Protein AF-A0A662CYX1-F1 (afdb_monomer_lite)

Sequence (133 aa):
MNDLIISPKTKVLQLIEAYPQLEDVLIEYAPAFKKLKNPVLRKTVARIATLQQAAAVGNVKVENLINHLRKEVGQDLYSGTSSTEYTTKKPDWFNEALMELKFNAKKMLATGEQPVHQVISDLDAMGKDKIYK

Secondary structure (DSSP, 8-state):
-------TT-BHHHHHHH-TTHHHHHHHH-GGGGGGGSHHHHHHTTTT-BHHHHHHHTT--HHHHHHHHHHHTTPPP-----S-----S--TT--GGGEEE---THHHHHTT--THHHHHHHHHHSPTT-EE-

Foldseek 3Di:
DDPDQADQQDFQLNLCVSPVVCQVVLCVQAVVSVVCVPVVCSVPVSRRDGLNNSCVNSVHDSQVSRQVSCVVVVHDRDPDDPDPPPPPDDDPLDDPVLADEEDDCPVCVVVVHDCVVVVVVVVVVDDPSGDYD

Radius of gyration: 24.72 Å; chains: 1; bounding box: 59×29×59 Å

pLDDT: mean 84.05, std 9.12, range [44.75, 92.38]

Structure (mmCIF, N/CA/C/O backbone):
data_AF-A0A662CYX1-F1
#
_entry.id   AF-A0A662CYX1-F1
#
loop_
_atom_site.group_PDB
_atom_site.id
_atom_site.type_symbol
_atom_site.label_atom_id
_atom_site.label_alt_id
_atom_site.label_comp_id
_atom_site.label_asym_id
_atom_site.label_entity_id
_atom_site.label_seq_id
_atom_site.pdbx_PDB_ins_code
_atom_site.Cartn_x
_atom_site.Cartn_y
_atom_site.Cartn_z
_atom_site.occupancy
_atom_site.B_iso_or_equiv
_atom_site.auth_seq_id
_atom_site.auth_comp_id
_atom_site.auth_asym_id
_atom_site.auth_atom_id
_atom_site.pdbx_PDB_model_num
ATOM 1 N N . MET A 1 1 ? -28.599 -3.167 4.126 1.00 44.75 1 MET A N 1
ATOM 2 C CA . MET A 1 1 ? -27.447 -4.052 4.388 1.00 44.75 1 MET A CA 1
ATOM 3 C C . MET A 1 1 ? -26.254 -3.362 3.763 1.00 44.75 1 MET A C 1
ATOM 5 O O . MET A 1 1 ? -26.387 -2.921 2.633 1.00 44.75 1 MET A O 1
ATOM 9 N N . ASN A 1 2 ? -25.187 -3.100 4.517 1.00 58.53 2 ASN A N 1
ATOM 10 C CA . ASN A 1 2 ? -24.047 -2.363 3.972 1.00 58.53 2 ASN A CA 1
ATOM 11 C C . ASN A 1 2 ? -23.165 -3.318 3.162 1.00 58.53 2 ASN A C 1
ATOM 13 O O . ASN A 1 2 ? -22.540 -4.204 3.730 1.00 58.53 2 ASN A O 1
ATOM 17 N N . ASP A 1 3 ? -23.082 -3.094 1.853 1.00 70.12 3 ASP A N 1
ATOM 18 C CA . ASP A 1 3 ? -22.332 -3.907 0.883 1.00 70.12 3 ASP A CA 1
ATOM 19 C C . ASP A 1 3 ? -20.826 -3.574 0.858 1.00 70.12 3 ASP A C 1
ATOM 21 O O . ASP A 1 3 ? -20.192 -3.507 -0.198 1.00 70.12 3 ASP A O 1
ATOM 25 N N . LEU A 1 4 ? -20.218 -3.282 2.015 1.00 86.00 4 LEU A N 1
ATOM 26 C CA . LEU A 1 4 ? -18.794 -2.945 2.044 1.00 86.00 4 LEU A CA 1
ATOM 27 C C . LEU A 1 4 ? -17.956 -4.224 1.962 1.00 86.00 4 LEU A C 1
ATOM 29 O O . LEU A 1 4 ? -17.820 -4.940 2.956 1.00 86.00 4 LEU A O 1
ATOM 33 N N . ILE A 1 5 ? -17.333 -4.460 0.806 1.00 88.88 5 ILE A N 1
ATOM 34 C CA . ILE A 1 5 ? -16.315 -5.504 0.629 1.00 88.88 5 ILE A CA 1
ATOM 35 C C . ILE A 1 5 ? -15.023 -5.072 1.337 1.00 88.88 5 ILE A C 1
AT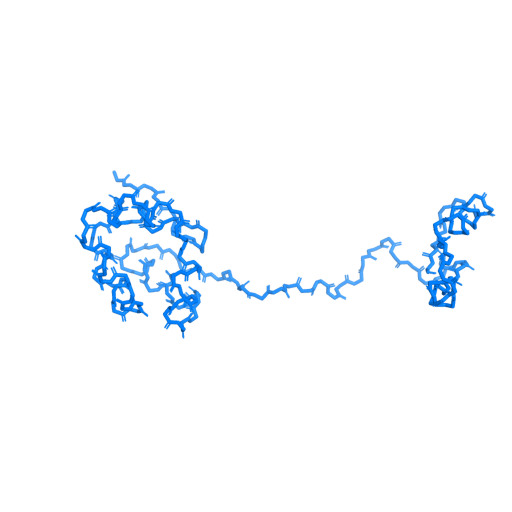OM 37 O O . ILE A 1 5 ? -14.425 -4.035 1.024 1.00 88.88 5 ILE A O 1
ATOM 41 N N . ILE A 1 6 ? -14.568 -5.876 2.297 1.00 90.50 6 ILE A N 1
ATOM 42 C CA . ILE A 1 6 ? -13.376 -5.576 3.098 1.00 90.50 6 ILE A CA 1
ATOM 43 C C . ILE A 1 6 ? -12.128 -5.910 2.275 1.00 90.50 6 ILE A C 1
ATOM 45 O O . ILE A 1 6 ? -11.938 -7.048 1.867 1.00 90.50 6 ILE A O 1
ATOM 49 N N . SER A 1 7 ? -11.249 -4.947 2.023 1.00 90.00 7 SER A N 1
ATOM 50 C CA . SER A 1 7 ? -10.010 -5.125 1.251 1.00 90.00 7 SER A CA 1
ATOM 51 C C . SER A 1 7 ? -8.836 -4.428 1.952 1.00 90.00 7 SER A C 1
ATOM 53 O O . SER A 1 7 ? -9.072 -3.574 2.809 1.00 90.00 7 SER A O 1
ATOM 55 N N . PRO A 1 8 ? -7.566 -4.686 1.578 1.00 88.44 8 PRO A N 1
ATOM 56 C CA . PRO A 1 8 ? -6.425 -3.994 2.192 1.00 88.44 8 PRO A CA 1
ATOM 57 C C . PRO A 1 8 ? -6.491 -2.469 2.068 1.00 88.44 8 PRO A C 1
ATOM 59 O O . PRO A 1 8 ? -5.979 -1.741 2.918 1.00 88.44 8 PRO A O 1
ATOM 62 N N . LYS A 1 9 ? -7.133 -1.984 1.000 1.00 88.69 9 LYS A N 1
ATOM 63 C CA . LYS A 1 9 ? -7.290 -0.560 0.692 1.00 88.69 9 LYS A CA 1
ATOM 64 C C . LYS A 1 9 ? -8.501 0.068 1.383 1.00 88.69 9 LYS A C 1
ATOM 66 O O . LYS A 1 9 ? -8.635 1.290 1.354 1.00 88.69 9 LYS A O 1
ATOM 71 N N . THR A 1 10 ? -9.371 -0.734 2.000 1.00 90.56 10 THR A N 1
ATOM 72 C CA . THR A 1 10 ? -10.539 -0.235 2.732 1.00 90.56 10 THR A CA 1
ATOM 73 C C . THR A 1 10 ? -10.075 0.651 3.884 1.00 90.56 10 THR A C 1
ATOM 75 O O . THR A 1 10 ? -9.124 0.326 4.600 1.00 90.56 10 THR A O 1
ATOM 78 N N . LYS A 1 11 ? -10.725 1.807 4.035 1.00 91.12 11 LYS A N 1
ATOM 79 C CA . LYS A 1 11 ? -10.401 2.774 5.086 1.00 91.12 11 LYS A CA 1
ATOM 80 C C . LYS A 1 11 ? -10.960 2.316 6.424 1.00 91.12 11 LYS A C 1
ATOM 82 O O . LYS A 1 11 ? -12.081 1.813 6.486 1.00 91.12 11 LYS A O 1
ATOM 87 N N . VAL A 1 12 ? -10.216 2.567 7.498 1.00 88.62 12 VAL A N 1
ATOM 88 C CA . VAL A 1 12 ? -10.612 2.182 8.861 1.00 88.62 12 VAL A CA 1
ATOM 89 C C . VAL A 1 12 ? -11.932 2.847 9.262 1.00 88.62 12 VAL A C 1
ATOM 91 O O . VAL A 1 12 ? -12.812 2.179 9.795 1.00 88.62 12 VAL A O 1
ATOM 94 N N . LEU A 1 13 ? -12.120 4.134 8.942 1.00 87.69 13 LEU A N 1
ATOM 95 C CA . LEU A 1 13 ? -13.378 4.834 9.223 1.00 87.69 13 LEU A CA 1
ATOM 96 C C . LEU A 1 13 ? -14.573 4.190 8.506 1.00 87.69 13 LEU A C 1
ATOM 98 O O . LEU A 1 13 ? -15.583 3.927 9.145 1.00 87.69 13 LEU A O 1
ATOM 102 N N . GLN A 1 14 ? -14.427 3.884 7.212 1.00 89.56 14 GLN A N 1
ATOM 103 C CA . GLN A 1 14 ? -15.485 3.246 6.419 1.00 89.56 14 GLN A CA 1
ATOM 104 C C . GLN A 1 14 ? -15.847 1.866 6.971 1.00 89.56 14 GLN A C 1
ATOM 106 O O . GLN A 1 14 ? -17.022 1.511 6.997 1.00 89.56 14 GLN A O 1
ATOM 111 N N . LEU A 1 15 ? -14.853 1.104 7.440 1.00 89.88 15 LEU A N 1
ATOM 112 C CA . LEU A 1 15 ? -15.094 -0.194 8.057 1.00 89.88 15 LEU A CA 1
ATOM 113 C C . LEU A 1 15 ? -15.919 -0.060 9.341 1.00 89.88 15 LEU A C 1
ATOM 115 O O . LEU A 1 15 ? -16.919 -0.750 9.473 1.00 89.88 15 LEU A O 1
ATOM 119 N N . ILE A 1 16 ? -15.527 0.827 10.261 1.00 87.50 16 ILE A N 1
ATOM 120 C CA . ILE A 1 16 ? -16.204 0.990 11.561 1.00 87.50 16 ILE A CA 1
ATOM 121 C C . ILE A 1 16 ? -17.597 1.620 11.390 1.00 87.50 16 ILE A C 1
ATOM 123 O O . ILE A 1 16 ? -18.498 1.364 12.181 1.00 87.50 16 ILE A O 1
ATOM 127 N N . GLU A 1 17 ? -17.804 2.453 10.368 1.00 87.81 17 GLU A N 1
ATOM 128 C CA . GLU A 1 17 ? -19.133 2.982 10.031 1.00 87.81 17 GLU A CA 1
ATOM 129 C C . GLU A 1 17 ? -20.056 1.910 9.441 1.00 87.81 17 GLU A C 1
ATOM 131 O O . GLU A 1 17 ? -21.239 1.881 9.773 1.00 87.81 17 GLU A O 1
ATOM 136 N N . ALA A 1 18 ? -19.531 1.023 8.590 1.00 89.50 18 ALA A N 1
ATOM 137 C CA . ALA A 1 18 ? -20.310 -0.066 8.004 1.00 89.50 18 ALA A CA 1
ATOM 138 C C . ALA A 1 18 ? -20.538 -1.233 8.977 1.00 89.50 18 ALA A C 1
ATOM 140 O O . ALA A 1 18 ? -21.600 -1.851 8.951 1.00 89.50 18 ALA A O 1
ATOM 141 N N . TYR A 1 19 ? -19.553 -1.515 9.828 1.00 89.25 19 TYR A N 1
ATOM 142 C CA . TYR A 1 19 ? -19.533 -2.632 10.766 1.00 89.25 19 TYR A CA 1
ATOM 143 C C . TYR A 1 19 ? -18.950 -2.183 12.120 1.00 89.25 19 TYR A C 1
ATOM 145 O O . TYR A 1 19 ? -17.779 -2.450 12.414 1.00 89.25 19 TYR A O 1
ATOM 153 N N . PRO A 1 20 ? -19.744 -1.506 12.971 1.00 87.19 20 PRO A N 1
ATOM 154 C CA . PRO A 1 20 ? -19.287 -1.030 14.279 1.00 87.19 20 PRO A CA 1
ATOM 155 C C . PRO A 1 20 ? -18.723 -2.137 15.180 1.00 87.19 20 PRO A C 1
ATOM 157 O O . PRO A 1 20 ? -17.805 -1.891 15.957 1.00 87.19 20 PRO A O 1
ATOM 160 N N . GLN A 1 21 ? -19.213 -3.372 15.038 1.00 88.06 21 GLN A N 1
ATOM 161 C CA . GLN A 1 21 ? -18.743 -4.537 15.792 1.00 88.06 21 GLN A CA 1
ATOM 162 C C . GLN A 1 21 ? -17.277 -4.914 15.512 1.00 88.06 21 GLN A C 1
ATOM 164 O O . GLN A 1 21 ? -16.640 -5.556 16.341 1.00 88.06 21 GLN A O 1
ATOM 169 N N . LEU A 1 22 ? -16.720 -4.506 14.367 1.00 88.50 22 LEU A N 1
ATOM 170 C CA . LEU A 1 22 ? -15.331 -4.803 14.004 1.00 88.50 22 LEU A CA 1
ATOM 171 C C . LEU A 1 22 ? -14.319 -3.867 14.678 1.00 88.50 22 LEU A C 1
ATOM 173 O O . LEU A 1 22 ? -13.112 -4.076 14.546 1.00 88.50 22 LEU A O 1
ATOM 177 N N . GLU A 1 23 ? -14.779 -2.830 15.383 1.00 86.44 23 GLU A N 1
ATOM 178 C CA . GLU A 1 23 ? -13.897 -1.887 16.072 1.00 86.44 23 GLU A CA 1
ATOM 179 C C . GLU A 1 23 ? -13.069 -2.575 17.163 1.00 86.44 23 GLU A C 1
ATOM 181 O O . GLU A 1 23 ? -11.854 -2.382 17.222 1.00 86.44 23 GLU A O 1
ATOM 186 N N . A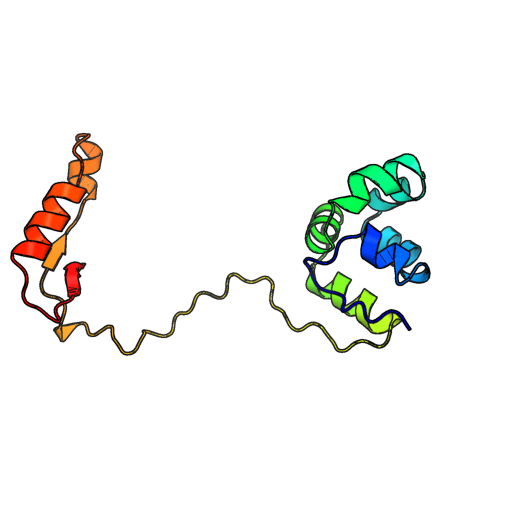SP A 1 24 ? -13.694 -3.412 17.994 1.00 86.06 24 ASP A N 1
ATOM 187 C CA . ASP A 1 24 ? -12.978 -4.101 19.069 1.00 86.06 24 ASP A CA 1
ATOM 188 C C . ASP A 1 24 ? -12.008 -5.161 18.511 1.00 86.06 24 ASP A C 1
ATOM 190 O O . ASP A 1 24 ? -10.875 -5.258 18.986 1.00 86.06 24 ASP A O 1
ATOM 194 N N . VAL A 1 25 ? -12.385 -5.844 17.422 1.00 87.19 25 VAL A N 1
ATOM 195 C CA . VAL A 1 25 ? -11.510 -6.779 16.690 1.00 87.19 25 VAL A CA 1
ATOM 196 C C . VAL A 1 25 ? -10.273 -6.059 16.137 1.00 87.19 25 VAL A C 1
ATOM 198 O O . VAL A 1 25 ? -9.148 -6.533 16.270 1.00 87.19 25 VAL A O 1
ATOM 201 N N . LEU A 1 26 ? -10.436 -4.866 15.556 1.00 85.00 26 LEU A N 1
ATOM 202 C CA . LEU A 1 26 ? -9.305 -4.062 15.079 1.00 85.00 26 LEU A CA 1
ATOM 203 C C . LEU A 1 26 ? -8.348 -3.654 16.207 1.00 85.00 26 LEU A C 1
ATOM 205 O O . LEU A 1 26 ? -7.133 -3.607 15.998 1.00 85.00 26 LEU A O 1
ATOM 209 N N . ILE A 1 27 ? -8.885 -3.338 17.385 1.00 85.62 27 ILE A N 1
ATOM 210 C CA . ILE A 1 27 ? -8.094 -2.922 18.549 1.00 85.62 27 ILE A CA 1
ATOM 211 C C . ILE A 1 27 ? -7.281 -4.089 19.113 1.00 85.62 27 ILE A C 1
ATOM 213 O O . ILE A 1 27 ? -6.158 -3.863 19.567 1.00 85.62 27 ILE A O 1
ATOM 217 N N . GLU A 1 28 ? -7.810 -5.311 19.055 1.00 85.00 28 GLU A N 1
ATOM 218 C CA . GLU A 1 28 ? -7.091 -6.522 19.459 1.00 85.00 28 GLU A CA 1
ATOM 219 C C . GLU A 1 28 ? -5.834 -6.746 18.603 1.00 85.00 28 GLU A C 1
ATOM 221 O O . GLU A 1 28 ? -4.746 -6.958 19.138 1.00 85.00 28 GLU A O 1
ATOM 226 N N . TYR A 1 29 ? -5.953 -6.612 17.278 1.00 80.06 29 TYR A N 1
ATOM 227 C CA . TYR A 1 29 ? -4.831 -6.822 16.353 1.00 80.06 29 TYR A CA 1
ATOM 228 C C . TYR A 1 29 ? -3.856 -5.646 16.292 1.00 80.06 29 TYR A C 1
ATOM 230 O O . TYR A 1 29 ? -2.668 -5.828 16.028 1.00 80.06 29 TYR A O 1
ATOM 238 N N . ALA A 1 30 ? -4.345 -4.426 16.491 1.00 78.75 30 ALA A N 1
ATOM 239 C CA . ALA A 1 30 ? -3.526 -3.228 16.426 1.00 78.75 30 ALA A CA 1
ATOM 240 C C . ALA A 1 30 ? -3.918 -2.263 17.563 1.00 78.75 30 ALA A C 1
ATOM 242 O O . ALA A 1 30 ? -4.697 -1.326 17.362 1.00 78.75 30 ALA A O 1
ATOM 243 N N . PRO A 1 31 ? -3.313 -2.424 18.760 1.00 79.50 31 PRO A N 1
ATOM 244 C CA . PRO A 1 31 ? -3.631 -1.637 19.958 1.00 79.50 31 PRO A CA 1
ATOM 245 C C . PRO A 1 31 ? -3.523 -0.118 19.770 1.00 79.50 31 PRO A C 1
ATOM 247 O O . PRO A 1 31 ? -4.174 0.655 20.478 1.00 79.50 31 PRO A O 1
ATOM 250 N N . ALA A 1 32 ? -2.735 0.330 18.786 1.00 75.56 32 ALA A N 1
ATOM 251 C CA . ALA A 1 32 ? -2.647 1.729 18.377 1.00 75.56 32 ALA A CA 1
ATOM 252 C C . ALA A 1 32 ? -4.019 2.335 18.015 1.00 75.56 32 ALA A C 1
ATOM 254 O O . ALA A 1 32 ? -4.250 3.522 18.265 1.00 75.56 32 ALA A O 1
ATOM 255 N N . PHE A 1 33 ? -4.954 1.524 17.508 1.00 77.38 33 PHE A N 1
ATOM 256 C CA . PHE A 1 33 ? -6.307 1.956 17.162 1.00 77.38 33 PHE A CA 1
ATOM 257 C C . PHE A 1 33 ? -7.234 2.135 18.362 1.00 77.38 33 PHE A C 1
ATOM 259 O O . PHE A 1 33 ? -8.274 2.764 18.203 1.00 77.38 33 PHE A O 1
ATOM 266 N N . LYS A 1 34 ? -6.845 1.742 19.585 1.00 81.50 34 LYS A N 1
ATOM 267 C CA . LYS A 1 34 ? -7.614 2.070 20.805 1.00 81.50 34 LYS A CA 1
ATOM 268 C C . LYS A 1 34 ? -7.850 3.577 20.941 1.00 81.50 34 LYS A C 1
ATOM 270 O O . LYS A 1 34 ? -8.884 4.014 21.440 1.00 81.50 34 LYS A O 1
ATOM 275 N N . LYS A 1 35 ? -6.900 4.384 20.453 1.00 78.00 35 LYS A N 1
ATOM 276 C CA . LYS A 1 35 ? -6.998 5.849 20.431 1.00 78.00 35 LYS A CA 1
ATOM 277 C C . LYS A 1 35 ? -8.099 6.359 19.488 1.00 78.00 35 LYS A C 1
ATOM 279 O O . LYS A 1 35 ? -8.578 7.471 19.693 1.00 78.00 35 LYS A O 1
ATOM 284 N N . LEU A 1 36 ? -8.549 5.566 18.510 1.00 75.19 36 LEU A N 1
ATOM 285 C CA . LEU A 1 36 ? -9.665 5.931 17.630 1.00 75.19 36 LEU A CA 1
ATOM 286 C C . LEU A 1 36 ? -11.026 5.960 18.330 1.00 75.19 36 LEU A C 1
ATOM 288 O O . LEU A 1 36 ? -11.931 6.592 17.792 1.00 75.19 36 LEU A O 1
ATOM 292 N N . LYS A 1 37 ? -11.162 5.401 19.545 1.00 76.75 37 LYS A N 1
ATOM 293 C CA . LYS A 1 37 ? -12.369 5.607 20.367 1.00 76.75 37 LYS A CA 1
ATOM 294 C C . LYS A 1 37 ? -12.604 7.092 20.678 1.00 76.75 37 LYS A C 1
ATOM 296 O O . LYS A 1 37 ? -13.730 7.499 20.945 1.00 76.75 37 LYS A O 1
ATOM 301 N N . ASN A 1 38 ? -11.562 7.931 20.610 1.00 84.50 38 ASN A N 1
ATOM 302 C CA . ASN A 1 38 ? -11.717 9.378 20.708 1.00 84.50 38 ASN A CA 1
ATOM 303 C C . ASN A 1 38 ? -12.363 9.940 19.417 1.00 84.50 38 ASN A C 1
ATOM 305 O O . ASN A 1 38 ? -11.757 9.824 18.345 1.00 84.50 38 ASN A O 1
ATOM 309 N N . PRO A 1 39 ? -13.522 10.631 19.497 1.00 81.50 39 PRO A N 1
ATOM 310 C CA . PRO A 1 39 ? -14.238 11.163 18.332 1.00 81.50 39 PRO A CA 1
ATOM 311 C C . PRO A 1 39 ? -13.391 12.057 17.415 1.00 81.50 39 PRO A C 1
ATOM 313 O O . PRO A 1 39 ? -13.609 12.088 16.203 1.00 81.50 39 PRO A O 1
ATOM 316 N N . VAL A 1 40 ? -12.412 12.773 17.973 1.00 84.81 40 VAL A N 1
ATOM 317 C CA . VAL A 1 40 ? -11.512 13.652 17.212 1.00 84.81 40 VAL A CA 1
ATOM 318 C C . VAL A 1 40 ? -10.523 12.832 16.376 1.00 84.81 40 VAL A C 1
ATOM 320 O O . VAL A 1 40 ? -10.308 13.121 15.197 1.00 84.81 40 VAL A O 1
ATOM 323 N N . LEU A 1 41 ? -9.956 11.766 16.948 1.00 80.31 41 LEU A N 1
ATOM 324 C CA . LEU A 1 41 ? -9.033 10.871 16.238 1.00 80.31 41 LEU A CA 1
ATOM 325 C C . LEU A 1 41 ? -9.762 10.000 15.214 1.00 80.31 41 LEU A C 1
ATOM 327 O O . LEU A 1 41 ? -9.243 9.770 14.117 1.00 80.31 41 LEU A O 1
ATOM 331 N N . ARG A 1 42 ? -11.005 9.615 15.522 1.00 82.31 42 ARG A N 1
ATOM 332 C CA . ARG A 1 42 ? -11.909 8.938 14.588 1.00 82.31 42 ARG A CA 1
ATOM 333 C C . ARG A 1 42 ? -12.134 9.759 13.316 1.00 82.31 42 ARG A C 1
ATOM 335 O O . ARG A 1 42 ? -12.052 9.227 12.216 1.00 82.31 42 ARG A O 1
ATOM 342 N N . LYS A 1 43 ? -12.355 11.071 13.443 1.00 82.31 43 LYS A N 1
ATOM 343 C CA . LYS A 1 43 ? -12.613 11.956 12.290 1.00 82.31 43 LYS A CA 1
ATOM 344 C C . LYS A 1 43 ? -11.355 12.367 11.515 1.00 82.31 43 LYS A C 1
ATOM 346 O O . LYS A 1 43 ? -11.465 12.794 10.366 1.00 82.31 43 LYS A O 1
ATOM 351 N N . THR A 1 44 ? -10.169 12.243 12.108 1.00 81.06 44 THR A N 1
ATOM 352 C CA . THR A 1 44 ? -8.905 12.684 11.495 1.00 81.06 44 THR A CA 1
ATOM 353 C C . THR A 1 44 ? -8.124 11.518 10.889 1.00 81.06 44 THR A C 1
ATOM 355 O O . THR A 1 44 ? -8.071 11.392 9.664 1.00 81.06 44 THR A O 1
ATOM 358 N N . VAL A 1 45 ? -7.556 10.647 11.726 1.00 74.00 45 VAL A N 1
ATOM 359 C CA . VAL A 1 45 ? -6.615 9.590 11.316 1.00 74.00 45 VAL A CA 1
ATOM 360 C C . VAL A 1 45 ? -7.339 8.411 10.663 1.00 74.00 45 VAL A C 1
ATOM 362 O O . VAL A 1 45 ? -6.908 7.933 9.613 1.00 74.00 45 VAL A O 1
ATOM 365 N N . ALA A 1 46 ? -8.483 7.980 11.208 1.00 76.31 46 ALA A N 1
ATOM 366 C CA . ALA A 1 46 ? -9.214 6.823 10.674 1.00 76.31 46 ALA A CA 1
ATOM 367 C C . ALA A 1 46 ? -9.757 7.049 9.250 1.00 76.31 46 ALA A C 1
ATOM 369 O O . ALA A 1 46 ? -9.975 6.097 8.501 1.00 76.31 46 ALA A O 1
ATOM 370 N N . ARG A 1 47 ? -9.959 8.313 8.855 1.00 79.44 47 ARG A N 1
ATOM 371 C CA . ARG A 1 47 ? -10.443 8.707 7.522 1.00 79.44 47 ARG A CA 1
ATOM 372 C C . ARG A 1 47 ? -9.423 8.447 6.406 1.00 79.44 47 ARG A C 1
ATOM 374 O O . ARG A 1 47 ? -9.801 8.351 5.236 1.00 79.44 47 ARG A O 1
ATOM 381 N N . ILE A 1 48 ? -8.139 8.390 6.753 1.00 80.31 48 ILE A N 1
ATOM 382 C CA . ILE A 1 48 ? -7.029 8.248 5.801 1.00 80.31 48 ILE A CA 1
ATOM 383 C C . ILE A 1 48 ? -6.366 6.875 5.954 1.00 80.31 48 ILE A C 1
ATOM 385 O O . ILE A 1 48 ? -5.958 6.295 4.952 1.00 80.31 48 ILE A O 1
ATOM 389 N N . ALA A 1 49 ? -6.317 6.341 7.178 1.00 85.81 49 ALA A N 1
ATOM 390 C CA . ALA A 1 49 ? -5.721 5.044 7.464 1.00 85.81 49 ALA A CA 1
ATOM 391 C C . ALA A 1 49 ? -6.443 3.901 6.732 1.00 85.81 49 ALA A C 1
ATOM 393 O O . ALA A 1 49 ? -7.667 3.763 6.826 1.00 85.81 49 ALA A O 1
ATOM 394 N N . THR A 1 50 ? -5.678 3.062 6.035 1.00 90.69 50 THR A N 1
ATOM 395 C CA . THR A 1 50 ? -6.173 1.827 5.405 1.00 90.69 50 THR A CA 1
ATOM 396 C C . THR A 1 50 ? -5.960 0.613 6.306 1.00 90.69 50 THR A C 1
ATOM 398 O O . THR A 1 50 ? -5.113 0.638 7.200 1.00 90.69 50 THR A O 1
ATOM 401 N N . LEU A 1 51 ? -6.680 -0.484 6.054 1.00 89.12 51 LEU A N 1
ATOM 402 C CA . LEU A 1 51 ? -6.458 -1.753 6.761 1.00 89.12 51 LEU A CA 1
ATOM 403 C C . LEU A 1 51 ? -5.047 -2.315 6.549 1.00 89.12 51 LEU A C 1
ATOM 405 O O . LEU A 1 51 ? -4.478 -2.919 7.455 1.00 89.12 51 LEU A O 1
ATOM 409 N N . GLN A 1 52 ? -4.438 -2.057 5.392 1.00 88.38 52 GLN A N 1
ATOM 410 C CA . GLN A 1 52 ? -3.037 -2.392 5.153 1.00 88.38 52 GLN A CA 1
ATOM 411 C C . GLN A 1 52 ? -2.091 -1.621 6.085 1.00 88.38 52 GLN A C 1
ATOM 413 O O . GLN A 1 52 ? -1.182 -2.210 6.668 1.00 88.38 52 GLN A O 1
ATOM 418 N N . GLN A 1 53 ? -2.307 -0.313 6.253 1.00 85.38 53 GLN A N 1
ATOM 419 C CA . GLN A 1 53 ? -1.525 0.498 7.191 1.00 85.38 53 GLN A CA 1
ATOM 420 C C . GLN A 1 53 ? -1.793 0.085 8.639 1.00 85.38 53 GLN A C 1
ATOM 422 O O . GLN A 1 53 ? -0.872 0.057 9.450 1.00 85.38 53 GLN A O 1
ATOM 427 N N . ALA A 1 54 ? -3.034 -0.290 8.952 1.00 83.94 54 ALA A N 1
ATOM 428 C CA . ALA A 1 54 ? -3.403 -0.803 1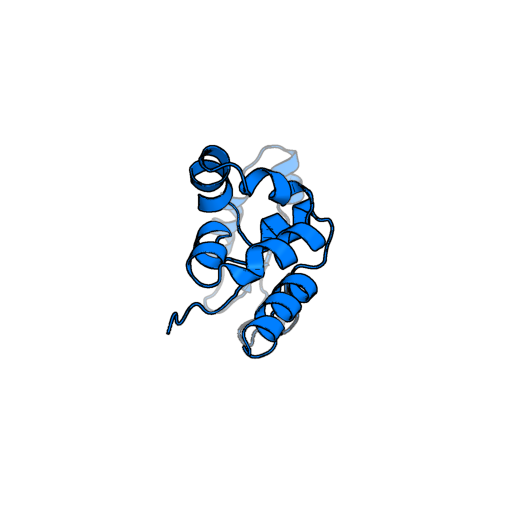0.261 1.00 83.94 54 ALA A CA 1
ATOM 429 C C . ALA A 1 54 ? -2.635 -2.073 10.628 1.00 83.94 54 ALA A C 1
ATOM 431 O O . ALA A 1 54 ? -2.050 -2.152 11.708 1.00 83.94 54 ALA A O 1
ATOM 432 N N . ALA A 1 55 ? -2.573 -3.020 9.696 1.00 86.44 55 ALA A N 1
ATOM 433 C CA . ALA A 1 55 ? -1.808 -4.243 9.860 1.00 86.44 55 ALA A CA 1
ATOM 434 C C . ALA A 1 55 ? -0.303 -3.969 10.028 1.00 86.44 55 ALA A C 1
ATOM 436 O O . ALA A 1 55 ? 0.330 -4.553 10.904 1.00 86.44 55 ALA A O 1
ATOM 437 N N . ALA A 1 56 ? 0.256 -3.027 9.257 1.00 85.56 56 ALA A N 1
ATOM 438 C CA . ALA A 1 56 ? 1.658 -2.629 9.382 1.00 85.56 56 ALA A CA 1
ATOM 439 C C . ALA A 1 56 ? 1.980 -2.026 10.762 1.00 85.56 56 ALA A C 1
ATOM 441 O O . ALA A 1 56 ? 2.991 -2.378 11.363 1.00 85.56 56 ALA A O 1
ATOM 442 N N . VAL A 1 57 ? 1.106 -1.165 11.297 1.00 81.94 57 VAL A N 1
ATOM 443 C CA . VAL A 1 57 ? 1.271 -0.570 12.638 1.00 81.94 57 VAL A CA 1
ATOM 444 C C . VAL A 1 57 ? 1.114 -1.615 13.748 1.00 81.94 57 VAL A C 1
ATOM 446 O O . VAL A 1 57 ? 1.811 -1.540 14.757 1.00 81.94 57 VAL A O 1
ATOM 449 N N . GLY A 1 58 ? 0.224 -2.595 13.565 1.00 77.88 58 GLY A N 1
ATOM 450 C CA . GLY A 1 58 ? 0.055 -3.728 14.481 1.00 77.88 58 GLY A CA 1
ATOM 451 C C . GLY A 1 58 ? 1.131 -4.811 14.357 1.00 77.88 58 GLY A C 1
ATOM 452 O O . GLY A 1 58 ? 1.110 -5.762 15.129 1.00 77.88 58 GLY A O 1
ATOM 453 N N . ASN A 1 59 ? 2.061 -4.692 13.400 1.00 83.12 59 ASN A N 1
ATOM 454 C CA . ASN A 1 59 ? 3.022 -5.740 13.041 1.00 83.12 59 ASN A CA 1
ATOM 455 C C . ASN A 1 59 ? 2.353 -7.105 12.760 1.00 83.12 59 ASN A C 1
ATOM 457 O O . ASN A 1 59 ? 2.884 -8.166 13.095 1.00 83.12 59 ASN A O 1
ATOM 461 N N . VAL A 1 60 ? 1.168 -7.079 12.143 1.00 84.12 60 VAL A N 1
ATOM 462 C CA . VAL A 1 60 ? 0.396 -8.269 11.766 1.00 84.12 60 VAL A CA 1
ATOM 463 C C . VAL A 1 60 ? 0.336 -8.418 10.250 1.00 84.12 60 VAL A C 1
ATOM 465 O O . VAL A 1 60 ? 0.409 -7.445 9.497 1.00 84.12 60 VAL A O 1
ATOM 468 N N . LYS A 1 61 ? 0.179 -9.655 9.769 1.00 86.31 61 LYS A N 1
ATOM 469 C CA . LYS A 1 61 ? -0.019 -9.899 8.336 1.00 86.31 61 LYS A CA 1
ATOM 470 C C . LYS A 1 61 ? -1.366 -9.325 7.896 1.00 86.31 61 LYS A C 1
ATOM 472 O O . LYS A 1 61 ? -2.401 -9.651 8.473 1.00 86.31 61 LYS A O 1
ATOM 477 N N . VAL A 1 62 ? -1.339 -8.520 6.834 1.00 87.81 62 VAL A N 1
ATOM 478 C CA . VAL A 1 62 ? -2.521 -7.873 6.233 1.00 87.81 62 VAL A CA 1
ATOM 479 C C . VAL A 1 62 ? -3.610 -8.896 5.898 1.00 87.81 62 VAL A C 1
ATOM 481 O O . VAL A 1 62 ? -4.779 -8.674 6.188 1.00 87.81 62 VAL A O 1
ATOM 484 N N . GLU A 1 63 ? -3.215 -10.036 5.335 1.00 87.62 63 GLU A N 1
ATOM 485 C CA . GLU A 1 63 ? -4.113 -11.135 4.979 1.00 87.62 63 GLU A CA 1
ATOM 486 C C . GLU A 1 63 ? -4.839 -11.714 6.199 1.00 87.62 63 GLU A C 1
ATOM 488 O O . GLU A 1 63 ? -6.058 -11.846 6.174 1.00 87.62 63 GLU A O 1
ATOM 493 N N . ASN A 1 64 ? -4.114 -11.980 7.293 1.00 88.31 64 ASN A N 1
ATOM 494 C CA . ASN A 1 64 ? -4.703 -12.505 8.527 1.00 88.31 64 ASN A CA 1
ATOM 495 C C . ASN A 1 64 ? -5.748 -11.539 9.090 1.00 88.31 64 ASN A C 1
ATOM 497 O O . ASN A 1 64 ? -6.848 -11.965 9.436 1.00 88.31 64 ASN A O 1
ATOM 501 N N . LEU A 1 65 ? -5.422 -10.241 9.135 1.00 88.50 65 LEU A N 1
ATOM 502 C CA . LEU A 1 65 ? -6.347 -9.216 9.613 1.00 88.50 65 LEU A CA 1
ATOM 503 C C . LEU A 1 65 ? -7.611 -9.164 8.744 1.00 88.50 65 LEU A C 1
ATOM 505 O O . LEU A 1 65 ? -8.720 -9.187 9.267 1.00 88.50 65 LEU A O 1
ATOM 509 N N . ILE A 1 66 ? -7.462 -9.125 7.418 1.00 90.00 66 ILE A N 1
ATOM 510 C CA . ILE A 1 66 ? -8.606 -9.040 6.499 1.00 90.00 66 ILE A CA 1
ATOM 511 C C . ILE A 1 66 ? -9.464 -10.297 6.575 1.00 90.00 66 ILE A C 1
ATOM 513 O O . ILE A 1 66 ? -10.682 -10.182 6.655 1.00 90.00 66 ILE A O 1
ATOM 517 N N . ASN A 1 67 ? -8.856 -11.482 6.571 1.00 90.56 67 ASN A N 1
ATOM 518 C CA . ASN A 1 67 ? -9.588 -12.744 6.636 1.00 90.56 67 ASN A CA 1
ATOM 519 C C . ASN A 1 67 ? -10.349 -12.889 7.945 1.00 90.56 67 ASN A C 1
ATOM 521 O O . ASN A 1 67 ? -11.481 -13.366 7.940 1.00 90.56 67 ASN A O 1
ATOM 525 N N . HIS A 1 68 ? -9.769 -12.423 9.048 1.00 89.88 68 HIS A N 1
ATOM 526 C CA . HIS A 1 68 ? -10.464 -12.404 10.321 1.00 89.88 68 HIS A CA 1
ATOM 527 C C . HIS A 1 68 ? -11.664 -11.446 10.295 1.00 89.88 68 HIS A C 1
ATOM 529 O O . HIS A 1 68 ? -12.780 -11.869 10.580 1.00 89.88 68 HIS A O 1
ATOM 535 N N . LEU A 1 69 ? -11.474 -10.204 9.834 1.00 90.00 69 LEU A N 1
ATOM 536 C CA . LEU A 1 69 ? -12.563 -9.228 9.702 1.00 90.00 69 LEU A CA 1
ATOM 537 C C . LEU A 1 69 ? -13.6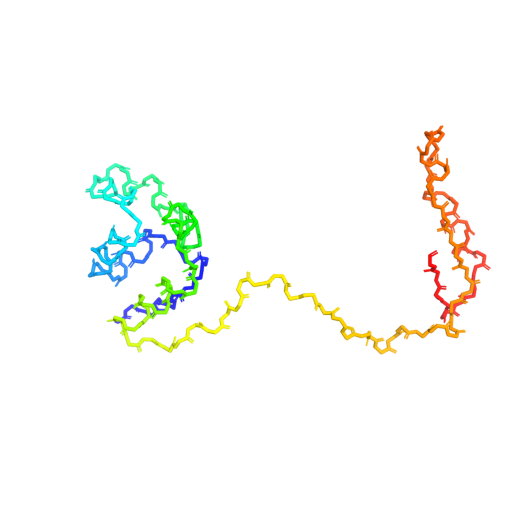73 -9.713 8.758 1.00 90.00 69 LEU A C 1
ATOM 539 O O . LEU A 1 69 ? -14.848 -9.522 9.050 1.00 90.00 69 LEU A O 1
ATOM 543 N N . ARG A 1 70 ? -13.313 -10.358 7.641 1.00 91.06 70 ARG A N 1
ATOM 544 C CA . ARG A 1 70 ? -14.263 -10.939 6.683 1.00 91.06 70 ARG A CA 1
ATOM 545 C C . ARG A 1 70 ? -15.045 -12.103 7.275 1.00 91.06 70 ARG A C 1
ATOM 547 O O . ARG A 1 70 ? -16.250 -12.175 7.060 1.00 91.06 70 ARG A O 1
ATOM 554 N N . LYS A 1 71 ? -14.394 -12.965 8.057 1.00 90.81 71 LYS A N 1
ATOM 555 C CA . LYS A 1 71 ? -15.047 -14.087 8.738 1.00 90.81 71 LYS A CA 1
ATOM 556 C C . LYS A 1 71 ? -16.137 -13.610 9.702 1.00 90.81 71 LYS A C 1
ATOM 558 O O . LYS A 1 71 ? -17.220 -14.184 9.699 1.00 90.81 71 LYS A O 1
ATOM 563 N N . GLU A 1 72 ? -15.883 -12.538 10.452 1.00 88.50 72 GLU A N 1
ATOM 564 C CA . GLU A 1 72 ? -16.852 -11.947 11.393 1.00 88.50 72 GLU A CA 1
ATOM 565 C C . GLU A 1 72 ? -18.097 -11.360 10.704 1.00 88.50 72 GLU A C 1
ATOM 567 O O . GLU A 1 72 ? -19.175 -11.317 11.292 1.00 88.50 72 GLU A O 1
ATOM 572 N N . VAL A 1 73 ? -17.979 -10.927 9.444 1.00 88.88 73 VAL A N 1
ATOM 573 C CA . VAL A 1 73 ? -19.111 -10.402 8.655 1.00 88.88 73 VAL A CA 1
ATOM 574 C C . VAL A 1 73 ? -19.668 -11.404 7.639 1.00 88.88 73 VAL A C 1
ATOM 576 O O . VAL A 1 73 ? -20.550 -11.049 6.861 1.00 88.88 73 VAL A O 1
ATOM 579 N N . GLY A 1 74 ? -19.162 -12.642 7.620 1.00 87.19 74 GLY A N 1
ATOM 580 C CA . GLY A 1 74 ? -19.595 -13.683 6.681 1.00 87.19 74 GLY A CA 1
ATOM 581 C C . GLY A 1 74 ? -19.180 -13.449 5.222 1.00 87.19 74 GLY A C 1
ATOM 582 O O . GLY A 1 74 ? -19.866 -13.910 4.317 1.00 87.19 74 GLY A O 1
ATOM 583 N N . GLN A 1 75 ? -18.086 -12.723 4.977 1.00 87.69 75 GLN A N 1
ATOM 584 C CA . GLN A 1 75 ? -17.510 -12.527 3.641 1.00 87.69 75 GLN A CA 1
ATOM 585 C C . GLN A 1 75 ? -16.518 -13.638 3.271 1.00 87.69 75 GLN A C 1
ATOM 587 O O . GLN A 1 75 ? -15.844 -14.203 4.134 1.00 87.69 75 GLN A O 1
ATOM 592 N N . ASP A 1 76 ? -16.369 -13.881 1.966 1.00 86.94 76 ASP A N 1
ATOM 593 C CA . ASP A 1 76 ? -15.403 -14.836 1.418 1.00 86.94 76 ASP A CA 1
ATOM 594 C C . ASP A 1 76 ? -13.959 -14.492 1.793 1.00 86.94 76 ASP A C 1
ATOM 596 O O . ASP A 1 76 ? -13.568 -13.321 1.847 1.00 86.94 76 ASP A O 1
ATOM 600 N N . LEU A 1 77 ? -13.125 -15.516 1.979 1.00 84.25 77 LEU A N 1
ATOM 601 C CA . LEU A 1 77 ? -11.712 -15.331 2.298 1.00 84.25 77 LEU A CA 1
ATOM 602 C C . LEU A 1 77 ? -11.000 -14.500 1.220 1.00 84.25 77 LEU A C 1
ATOM 604 O O . LEU A 1 77 ? -11.138 -14.701 0.014 1.00 84.25 77 LEU A O 1
ATOM 608 N N . TYR A 1 78 ? -10.218 -13.534 1.680 1.00 80.12 78 TYR A N 1
ATOM 609 C CA . TYR A 1 78 ? -9.314 -12.748 0.866 1.00 80.12 78 TYR A CA 1
ATOM 610 C C . TYR A 1 78 ? -8.039 -13.556 0.597 1.00 80.12 78 TYR A C 1
ATOM 612 O O . TYR A 1 78 ? -7.194 -13.711 1.474 1.00 80.12 78 TYR A O 1
ATOM 620 N N . SER A 1 79 ? -7.894 -14.035 -0.639 1.00 72.81 79 SER A N 1
ATOM 621 C CA . SER A 1 79 ? -6.688 -14.721 -1.133 1.00 72.81 79 SER A CA 1
ATOM 622 C C . SER A 1 79 ? -5.668 -13.761 -1.767 1.00 72.81 79 SER A C 1
ATOM 624 O O . SER A 1 79 ? -4.763 -14.198 -2.472 1.00 72.81 79 SER A O 1
ATOM 626 N N . GLY A 1 80 ? -5.835 -12.445 -1.599 1.00 62.91 80 GLY A N 1
ATOM 627 C CA . GLY A 1 80 ? -4.965 -11.475 -2.255 1.00 62.91 80 GLY A CA 1
ATOM 628 C C . GLY A 1 80 ? -3.604 -11.404 -1.572 1.00 62.91 80 GLY A C 1
ATOM 629 O O . GLY A 1 80 ? -3.422 -10.698 -0.579 1.00 62.91 80 GLY A O 1
ATOM 630 N N . THR A 1 81 ? -2.642 -12.121 -2.129 1.00 55.44 81 THR A N 1
ATOM 631 C CA . THR A 1 81 ? -1.238 -12.093 -1.748 1.00 55.44 81 THR A CA 1
ATOM 632 C C . THR A 1 81 ? -0.697 -10.664 -1.851 1.00 55.44 81 THR A C 1
ATOM 634 O O . THR A 1 81 ? -0.544 -10.111 -2.934 1.00 55.44 81 THR A O 1
ATOM 637 N N . SER A 1 82 ? -0.347 -10.050 -0.716 1.00 53.38 82 SER A N 1
ATOM 638 C CA . SER A 1 82 ? 0.499 -8.842 -0.672 1.00 53.38 82 SER A CA 1
ATOM 639 C C . SER A 1 82 ? 1.968 -9.193 -0.954 1.00 53.38 82 SER A C 1
ATOM 641 O O . SER A 1 82 ? 2.872 -8.725 -0.263 1.00 53.38 82 SER A O 1
ATOM 643 N N . SER A 1 83 ? 2.218 -10.059 -1.931 1.00 52.69 83 SER A N 1
ATOM 644 C CA . SER A 1 83 ? 3.528 -10.226 -2.542 1.00 52.69 83 SER A CA 1
ATOM 645 C C . SER A 1 83 ? 3.535 -9.377 -3.800 1.00 52.69 83 SER A C 1
ATOM 647 O O . SER A 1 83 ? 2.577 -9.404 -4.568 1.00 52.69 83 SER A O 1
ATOM 649 N N . THR A 1 84 ? 4.604 -8.626 -4.037 1.00 54.25 84 THR A N 1
ATOM 650 C CA . THR A 1 84 ? 4.962 -8.219 -5.394 1.00 54.25 84 THR A CA 1
ATOM 651 C C . THR A 1 84 ? 5.028 -9.491 -6.239 1.00 54.25 84 THR A C 1
ATOM 653 O O . THR A 1 84 ? 6.011 -10.224 -6.200 1.00 54.25 84 THR A O 1
ATOM 656 N N . GLU A 1 85 ? 3.936 -9.821 -6.926 1.00 54.59 85 GLU A N 1
ATOM 657 C CA . GLU A 1 85 ? 3.898 -10.929 -7.868 1.00 54.59 85 GLU A CA 1
ATOM 658 C C . GLU A 1 85 ? 4.743 -10.510 -9.065 1.00 54.59 85 GLU A C 1
ATOM 660 O O . GLU A 1 85 ? 4.305 -9.799 -9.969 1.00 54.59 85 GLU A O 1
ATOM 665 N N . TYR A 1 86 ? 6.018 -10.886 -9.027 1.00 63.25 86 TYR A N 1
ATOM 666 C CA . TYR A 1 86 ? 6.886 -10.753 -10.179 1.00 63.25 86 TYR A CA 1
ATOM 667 C C . TYR A 1 86 ? 6.408 -11.759 -11.216 1.00 63.25 86 TYR A C 1
ATOM 669 O O . TYR A 1 86 ? 6.484 -12.970 -11.003 1.00 63.25 86 TYR A O 1
ATOM 677 N N . THR A 1 87 ? 5.913 -11.265 -12.349 1.00 71.50 87 THR A N 1
ATOM 678 C CA . THR A 1 87 ? 5.669 -12.142 -13.488 1.00 71.50 87 THR A CA 1
ATOM 679 C C . THR A 1 87 ? 7.021 -12.615 -14.018 1.00 71.50 87 THR A C 1
ATOM 681 O O . THR A 1 87 ? 7.799 -11.856 -14.590 1.00 71.50 87 THR A O 1
ATOM 684 N N . THR A 1 88 ? 7.348 -13.877 -13.753 1.00 77.88 88 THR A N 1
ATOM 685 C CA . THR A 1 88 ? 8.529 -14.549 -14.315 1.00 77.88 88 THR A CA 1
ATOM 686 C C . THR A 1 88 ? 8.204 -15.246 -15.631 1.00 77.88 88 THR A C 1
ATOM 688 O O . THR A 1 88 ? 9.101 -15.760 -16.300 1.00 77.88 88 THR A O 1
ATOM 691 N N . LYS A 1 89 ? 6.924 -15.253 -16.033 1.00 82.81 89 LYS A N 1
ATOM 692 C CA . LYS A 1 89 ? 6.519 -15.735 -17.349 1.00 82.81 89 LYS A CA 1
ATOM 693 C C . LYS A 1 89 ? 7.039 -14.772 -18.406 1.00 82.81 89 LYS A C 1
ATOM 695 O O . LYS A 1 89 ? 6.632 -13.614 -18.47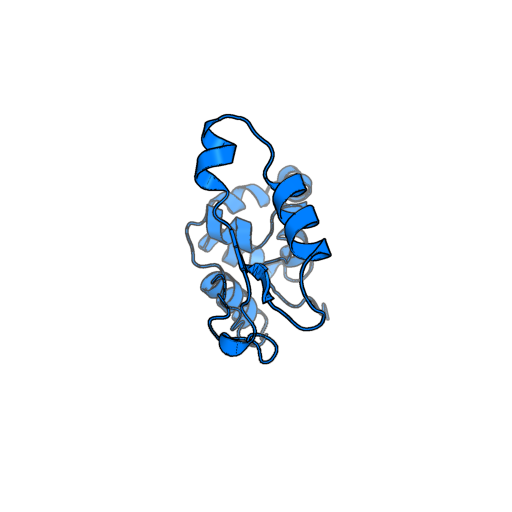2 1.00 82.81 89 LYS A O 1
ATOM 700 N N . LYS A 1 90 ? 7.946 -15.288 -19.232 1.00 83.25 90 LYS A N 1
ATOM 701 C CA . LYS A 1 90 ? 8.426 -14.625 -20.439 1.00 83.25 90 LYS A CA 1
ATOM 702 C C . LYS A 1 90 ? 7.221 -14.292 -21.335 1.00 83.25 90 LYS A C 1
ATOM 704 O O . LYS A 1 90 ? 6.438 -15.199 -21.608 1.00 83.25 90 LYS A O 1
ATOM 709 N N . PRO A 1 91 ? 7.046 -13.028 -21.754 1.00 86.38 91 PRO A N 1
ATOM 710 C CA . PRO A 1 91 ? 5.937 -12.652 -22.617 1.00 86.38 91 PRO A CA 1
ATOM 711 C C . PRO A 1 91 ? 6.162 -13.156 -24.045 1.00 86.38 91 PRO A C 1
ATOM 713 O O . PRO A 1 91 ? 7.302 -13.248 -24.500 1.00 86.38 91 PRO A O 1
ATOM 716 N N . ASP A 1 92 ? 5.071 -13.419 -24.763 1.00 86.88 92 ASP A N 1
ATOM 717 C CA . ASP A 1 92 ? 5.111 -14.039 -26.097 1.00 86.88 92 ASP A CA 1
ATOM 718 C C . ASP A 1 92 ? 5.801 -13.168 -27.160 1.00 86.88 92 ASP A C 1
ATOM 720 O O . ASP A 1 92 ? 6.347 -13.684 -28.131 1.00 86.88 92 ASP A O 1
ATOM 724 N N . TRP A 1 93 ? 5.828 -11.845 -26.965 1.00 88.06 93 TRP A N 1
ATOM 725 C CA . TRP A 1 93 ? 6.530 -10.917 -27.857 1.00 88.06 93 TRP A CA 1
ATOM 726 C C . TRP A 1 93 ? 8.056 -10.947 -27.681 1.00 88.06 93 TRP A C 1
ATOM 728 O O . TRP A 1 93 ? 8.783 -10.485 -28.560 1.00 88.06 93 TRP A O 1
ATOM 738 N N . PHE A 1 94 ? 8.571 -11.462 -26.556 1.00 86.12 94 PHE A N 1
ATOM 739 C CA . PHE A 1 94 ? 10.007 -11.474 -26.294 1.00 86.12 94 PHE A CA 1
ATOM 740 C C . PHE A 1 94 ? 10.651 -12.705 -26.934 1.00 86.12 94 PHE A C 1
ATOM 742 O O . PHE A 1 94 ? 10.447 -13.838 -26.496 1.00 86.12 94 PHE A O 1
ATOM 749 N N . ASN A 1 95 ? 11.505 -12.490 -27.931 1.00 87.06 95 ASN A N 1
ATOM 750 C CA . ASN A 1 95 ? 12.282 -13.548 -28.566 1.00 87.06 95 ASN A CA 1
ATOM 751 C C . ASN A 1 95 ? 13.763 -13.161 -28.613 1.00 87.06 95 ASN A C 1
ATOM 753 O O . ASN A 1 95 ? 14.125 -12.124 -29.156 1.00 87.06 95 ASN A O 1
ATOM 757 N N . GLU A 1 96 ? 14.633 -14.014 -28.070 1.00 86.25 96 GLU A N 1
ATOM 758 C CA . GLU A 1 96 ? 16.075 -13.746 -28.039 1.00 86.25 96 GLU A CA 1
ATOM 759 C C . GLU A 1 96 ? 16.691 -13.707 -29.440 1.00 86.25 96 GLU A C 1
ATOM 761 O O . GLU A 1 96 ? 17.647 -12.971 -29.654 1.00 86.25 96 GLU A O 1
ATOM 766 N N . ALA A 1 97 ? 16.104 -14.413 -30.411 1.00 85.81 97 ALA A N 1
ATOM 767 C CA . ALA A 1 97 ? 16.532 -14.364 -31.809 1.00 85.81 97 ALA A CA 1
ATOM 768 C C . ALA A 1 97 ? 16.238 -13.014 -32.493 1.00 85.81 97 ALA A C 1
ATOM 770 O O . ALA A 1 97 ? 16.791 -12.731 -33.553 1.00 85.81 97 ALA A O 1
ATOM 771 N N . LEU A 1 98 ? 15.362 -12.187 -31.909 1.00 85.88 98 LEU A N 1
ATOM 772 C CA . LEU A 1 98 ? 15.082 -10.832 -32.384 1.00 85.88 98 LEU A CA 1
ATOM 773 C C . LEU A 1 98 ? 15.978 -9.783 -31.711 1.00 85.88 98 LEU A C 1
ATOM 775 O O . LEU A 1 98 ? 15.916 -8.622 -32.105 1.00 85.88 98 LEU A O 1
ATOM 779 N N . MET A 1 99 ? 16.796 -10.161 -30.717 1.00 85.81 99 MET A N 1
ATOM 780 C CA . MET A 1 99 ? 17.732 -9.233 -30.080 1.00 85.81 99 MET A CA 1
ATOM 781 C C . MET A 1 99 ? 18.874 -8.897 -31.033 1.00 85.81 99 MET A C 1
ATOM 783 O O . MET A 1 99 ? 19.688 -9.757 -31.359 1.00 85.81 99 MET A O 1
ATOM 787 N N . GLU A 1 100 ? 18.936 -7.640 -31.454 1.00 84.19 100 GLU A N 1
ATOM 788 C CA . GLU A 1 100 ? 19.929 -7.171 -32.425 1.00 84.19 100 GLU A CA 1
ATOM 789 C C . GLU A 1 100 ? 21.057 -6.388 -31.751 1.00 84.19 100 GLU A C 1
ATOM 791 O O . GLU A 1 100 ? 22.230 -6.574 -32.070 1.00 84.19 100 GLU A O 1
ATOM 796 N N . LEU A 1 101 ? 20.713 -5.559 -30.766 1.00 85.44 101 LEU A N 1
ATOM 797 C CA . LEU A 1 101 ? 21.653 -4.674 -30.092 1.00 85.44 101 LEU A CA 1
ATOM 798 C C . LEU A 1 101 ? 21.510 -4.771 -28.578 1.00 85.44 101 LEU A C 1
ATOM 800 O O . LEU A 1 101 ? 20.417 -4.968 -28.041 1.00 85.44 101 LEU A O 1
ATOM 804 N N . LYS A 1 102 ? 22.649 -4.632 -27.896 1.00 89.62 102 LYS A N 1
ATOM 805 C CA . LYS A 1 102 ? 22.723 -4.534 -26.442 1.00 89.62 102 LYS A CA 1
ATOM 806 C C . LYS A 1 102 ? 23.598 -3.359 -26.041 1.00 89.62 102 LYS A C 1
ATOM 808 O O . LYS A 1 102 ? 24.783 -3.338 -26.377 1.00 89.62 102 LYS A O 1
ATOM 813 N N . PHE A 1 103 ? 23.062 -2.459 -25.233 1.00 91.31 103 PHE A N 1
ATOM 814 C CA . PHE A 1 103 ? 23.759 -1.261 -24.800 1.00 91.31 103 PHE A CA 1
ATOM 815 C C . PHE A 1 103 ? 23.935 -1.209 -23.286 1.00 91.31 103 PHE A C 1
ATOM 817 O O . PHE A 1 103 ? 23.025 -1.457 -22.498 1.00 91.31 103 PHE A O 1
ATOM 824 N N . ASN A 1 104 ? 25.152 -0.879 -22.855 1.00 91.88 104 ASN A N 1
ATOM 825 C CA . ASN A 1 104 ? 25.488 -0.764 -21.442 1.00 91.88 104 ASN A CA 1
ATOM 826 C C . ASN A 1 104 ? 25.766 0.693 -21.067 1.00 91.88 104 ASN A C 1
ATOM 828 O O . ASN A 1 104 ? 26.885 1.188 -21.198 1.00 91.88 104 ASN A O 1
ATOM 832 N N . ALA A 1 105 ? 24.753 1.342 -20.500 1.00 91.38 105 ALA A N 1
ATOM 833 C CA . ALA A 1 105 ? 24.815 2.733 -20.066 1.00 91.38 105 ALA A CA 1
ATOM 834 C C . ALA A 1 105 ? 25.739 2.996 -18.857 1.00 91.38 105 ALA A C 1
ATOM 836 O O . ALA A 1 105 ? 26.005 4.154 -18.533 1.00 91.38 105 ALA A O 1
ATOM 837 N N . LYS A 1 106 ? 26.236 1.961 -18.158 1.00 91.94 106 LYS A N 1
ATOM 838 C CA . LYS A 1 106 ? 26.938 2.122 -16.869 1.00 91.94 106 LYS A CA 1
ATOM 839 C C . LYS A 1 106 ? 28.177 3.014 -16.969 1.00 91.94 106 LYS A C 1
ATOM 841 O O . LYS A 1 106 ? 28.438 3.794 -16.059 1.00 91.94 106 LYS A O 1
ATOM 846 N N . LYS A 1 107 ? 28.935 2.899 -18.064 1.00 89.06 107 LYS A N 1
ATOM 847 C CA . LYS A 1 107 ? 30.161 3.682 -18.274 1.00 89.06 107 LYS A CA 1
ATOM 848 C C . LYS A 1 107 ? 29.856 5.163 -18.523 1.00 89.06 107 LYS A C 1
ATOM 850 O O . LYS A 1 107 ? 30.520 6.000 -17.933 1.00 89.06 107 LYS A O 1
ATOM 855 N N . MET A 1 108 ? 28.832 5.463 -19.324 1.00 90.75 108 MET A N 1
ATOM 856 C CA . MET A 1 108 ? 28.407 6.837 -19.633 1.00 90.75 108 MET A CA 1
ATOM 857 C C . MET A 1 108 ? 27.812 7.546 -18.415 1.00 90.75 108 MET A C 1
ATOM 859 O O . MET A 1 108 ? 28.139 8.691 -18.127 1.00 90.75 108 MET A O 1
ATOM 863 N N . LEU A 1 109 ? 26.993 6.839 -17.631 1.00 91.50 109 LEU A N 1
ATOM 864 C CA . LEU A 1 109 ? 26.458 7.392 -16.386 1.00 91.50 109 LEU A CA 1
ATOM 865 C C . LEU A 1 109 ? 27.573 7.729 -15.386 1.00 91.50 109 LEU A C 1
ATOM 867 O O . LEU A 1 109 ? 27.475 8.722 -14.673 1.00 91.50 109 LEU A O 1
ATOM 871 N N . ALA A 1 110 ? 28.647 6.931 -15.351 1.00 91.75 110 ALA A N 1
ATOM 872 C CA . ALA A 1 110 ? 29.796 7.190 -14.486 1.00 91.75 110 ALA A CA 1
ATOM 873 C C . ALA A 1 110 ? 30.599 8.437 -14.902 1.00 91.75 110 ALA A C 1
ATOM 875 O O . ALA A 1 110 ? 31.247 9.043 -14.054 1.00 91.75 110 ALA A O 1
ATOM 876 N N . THR A 1 111 ? 30.551 8.830 -16.178 1.00 90.44 111 THR A N 1
ATOM 877 C CA . THR A 1 111 ? 31.205 10.039 -16.703 1.00 90.44 111 THR A CA 1
ATOM 878 C C . THR A 1 111 ? 30.282 11.262 -16.726 1.00 90.44 111 THR A C 1
ATOM 880 O O . THR A 1 111 ? 30.709 12.334 -17.143 1.00 90.44 111 THR A O 1
ATOM 883 N N . GLY A 1 112 ? 29.038 11.135 -16.243 1.00 89.19 112 GLY A N 1
ATOM 884 C CA . GLY A 1 112 ? 28.045 12.217 -16.230 1.00 89.19 112 GLY A CA 1
ATOM 885 C C . GLY A 1 112 ? 27.334 12.441 -17.571 1.00 89.19 112 GLY A C 1
ATOM 886 O O . GLY A 1 112 ? 26.605 13.421 -17.721 1.00 89.19 112 GLY A O 1
ATOM 887 N N . GLU A 1 113 ? 27.521 11.547 -18.541 1.00 90.00 113 GLU A N 1
ATOM 888 C CA . GLU A 1 113 ? 26.890 11.617 -19.860 1.00 90.00 113 GLU A CA 1
ATOM 889 C C . GLU A 1 113 ? 25.478 11.006 -19.848 1.00 90.00 113 GLU A C 1
ATOM 891 O O . GLU A 1 113 ? 25.184 10.070 -19.099 1.00 90.00 113 GLU A O 1
ATOM 896 N N . GLN A 1 114 ? 24.587 11.513 -20.710 1.00 90.88 114 GLN A N 1
ATOM 897 C CA . GLN A 1 114 ? 23.206 11.029 -20.814 1.00 90.88 114 GLN A CA 1
ATOM 898 C C . GLN A 1 114 ? 23.063 9.903 -21.856 1.00 90.88 114 GLN A C 1
ATOM 900 O O . GLN A 1 114 ? 23.220 10.167 -23.049 1.00 90.88 114 GLN A O 1
ATOM 905 N N . PRO A 1 115 ? 22.670 8.674 -21.463 1.00 91.94 115 PRO A N 1
ATOM 906 C CA . PRO A 1 115 ? 22.621 7.532 -22.382 1.00 91.94 115 PRO A CA 1
ATOM 907 C C . PRO A 1 115 ? 21.448 7.553 -23.373 1.00 91.94 115 PRO A C 1
ATOM 909 O O . PRO A 1 115 ? 21.463 6.813 -24.350 1.00 91.94 115 PRO A O 1
ATOM 912 N N . VAL A 1 116 ? 20.425 8.381 -23.131 1.00 92.38 116 VAL A N 1
ATOM 913 C CA . VAL A 1 116 ? 19.193 8.407 -23.940 1.00 92.38 116 VAL A CA 1
ATOM 914 C C . VAL A 1 116 ? 19.487 8.739 -25.402 1.00 92.38 116 VAL A C 1
ATOM 916 O O . VAL A 1 116 ? 18.953 8.077 -26.281 1.00 92.38 116 VAL A O 1
ATOM 919 N N . HIS A 1 117 ? 20.375 9.698 -25.675 1.00 91.06 117 HIS A N 1
ATOM 920 C CA . HIS A 1 117 ? 20.729 10.076 -27.047 1.00 91.06 117 HIS A CA 1
ATOM 921 C C . HIS A 1 117 ? 21.343 8.911 -27.835 1.00 91.06 117 HIS A C 1
ATOM 923 O O . HIS A 1 117 ? 21.012 8.724 -29.001 1.00 91.06 117 HIS A O 1
ATOM 929 N N . GLN A 1 118 ? 22.179 8.096 -27.181 1.00 89.31 118 GLN A N 1
ATOM 930 C CA . GLN A 1 118 ? 22.761 6.906 -27.798 1.00 89.31 118 GLN A CA 1
ATOM 931 C C . GLN A 1 118 ? 21.689 5.848 -28.074 1.00 89.31 118 GLN A C 1
ATOM 933 O O . GLN A 1 118 ? 21.624 5.327 -29.178 1.00 89.31 118 GLN A O 1
ATOM 938 N N . VAL A 1 119 ? 20.795 5.593 -27.110 1.00 92.38 119 VAL A N 1
ATOM 939 C CA . VAL A 1 119 ? 19.697 4.626 -27.283 1.00 92.38 119 VAL A CA 1
ATOM 940 C C . VAL A 1 119 ? 18.780 5.021 -28.440 1.00 92.38 119 VAL A C 1
ATOM 942 O O . VAL A 1 119 ? 18.415 4.165 -29.236 1.00 92.38 119 VAL A O 1
ATOM 945 N N . ILE A 1 120 ? 18.415 6.301 -28.561 1.00 92.12 120 ILE A N 1
ATOM 946 C CA . ILE A 1 120 ? 17.569 6.772 -29.668 1.00 92.12 120 ILE A CA 1
ATOM 947 C C . ILE A 1 120 ? 18.287 6.613 -31.011 1.00 92.12 120 ILE A C 1
ATOM 949 O O . ILE A 1 120 ? 17.698 6.079 -31.944 1.00 92.12 120 ILE A O 1
ATOM 953 N N . SER A 1 121 ? 19.567 6.991 -31.089 1.00 91.12 121 SER A N 1
ATOM 954 C CA . SER A 1 121 ? 20.361 6.811 -32.309 1.00 91.12 121 SER A CA 1
ATOM 955 C C . SER A 1 121 ? 20.473 5.343 -32.726 1.00 91.12 121 SER A C 1
ATOM 957 O O . SER A 1 121 ? 20.434 5.043 -33.918 1.00 91.12 121 SER A O 1
ATOM 959 N N . ASP A 1 122 ? 20.623 4.432 -31.764 1.00 91.25 122 ASP A N 1
ATOM 960 C CA . ASP A 1 122 ? 20.719 3.001 -32.042 1.00 91.25 122 ASP A CA 1
ATOM 961 C C . ASP A 1 122 ? 19.367 2.433 -32.501 1.00 91.25 122 ASP A C 1
ATOM 963 O O . ASP A 1 122 ? 19.325 1.609 -33.413 1.00 91.25 122 ASP A O 1
ATOM 967 N N . LEU A 1 123 ? 18.257 2.902 -31.914 1.00 91.38 123 LEU A N 1
ATOM 968 C CA . LEU A 1 123 ? 16.900 2.531 -32.327 1.00 91.38 123 LEU A CA 1
ATOM 969 C C . LEU A 1 123 ? 16.561 3.031 -33.739 1.00 91.38 123 LEU A C 1
ATOM 971 O O . LEU A 1 123 ? 15.923 2.294 -34.487 1.00 91.38 123 LEU A O 1
ATOM 975 N N . ASP A 1 124 ? 17.009 4.232 -34.118 1.00 91.00 124 ASP A N 1
ATOM 976 C CA . ASP A 1 124 ? 16.805 4.790 -35.465 1.00 91.00 124 ASP A CA 1
ATOM 977 C C . ASP A 1 124 ? 17.551 3.992 -36.548 1.00 91.00 124 ASP A C 1
ATOM 979 O O . ASP A 1 124 ? 17.088 3.887 -37.686 1.00 91.00 124 ASP A O 1
ATOM 983 N N . ALA A 1 125 ? 18.701 3.411 -36.197 1.00 89.06 125 ALA A N 1
ATOM 984 C CA . ALA A 1 125 ? 19.484 2.556 -37.085 1.00 89.06 125 ALA A CA 1
ATOM 985 C C . ALA A 1 125 ? 18.981 1.098 -37.132 1.00 89.06 125 ALA A C 1
ATOM 987 O O . ALA A 1 125 ? 19.426 0.328 -37.987 1.00 89.06 125 ALA A O 1
ATOM 988 N N . MET A 1 126 ? 18.080 0.707 -36.224 1.00 88.44 126 MET A N 1
ATOM 989 C CA . MET A 1 126 ? 17.620 -0.672 -36.068 1.00 88.44 126 MET A CA 1
ATOM 990 C C . MET A 1 126 ? 16.456 -1.012 -37.010 1.00 88.44 126 MET A C 1
ATOM 992 O O . MET A 1 126 ? 15.622 -0.173 -37.359 1.00 88.44 126 MET A O 1
ATOM 996 N N . GLY A 1 127 ? 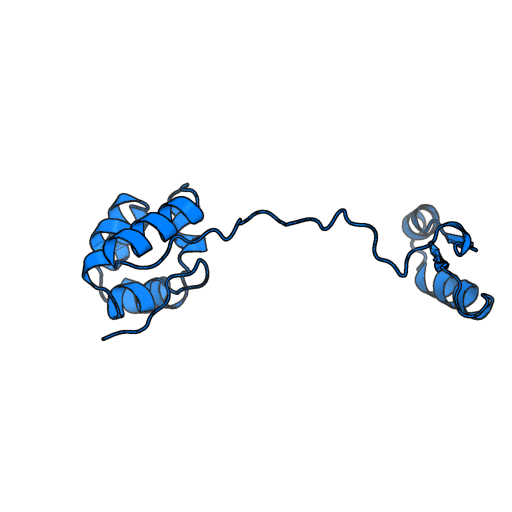16.369 -2.281 -37.417 1.00 82.25 127 GLY A N 1
ATOM 997 C CA . GLY A 1 127 ? 15.244 -2.772 -38.210 1.00 82.25 127 GLY A CA 1
ATOM 998 C C . GLY A 1 127 ? 13.922 -2.777 -37.430 1.00 82.25 127 GLY A C 1
ATOM 999 O O . GLY A 1 127 ? 13.894 -2.921 -36.207 1.00 82.25 127 GLY A O 1
ATOM 1000 N N . LYS A 1 128 ? 12.795 -2.681 -38.149 1.00 81.44 128 LYS A N 1
ATOM 1001 C CA . LYS A 1 128 ? 11.463 -2.921 -37.564 1.00 81.44 128 LYS A CA 1
ATOM 1002 C C . LYS A 1 128 ? 11.372 -4.371 -37.053 1.00 81.44 128 LYS A C 1
ATOM 1004 O O . LYS A 1 128 ? 11.980 -5.267 -37.634 1.00 81.44 128 LYS A O 1
ATOM 1009 N N . ASP A 1 129 ? 10.623 -4.583 -35.970 1.00 84.25 129 ASP A N 1
ATOM 1010 C CA . ASP A 1 129 ? 10.391 -5.891 -35.319 1.00 84.25 129 ASP A CA 1
ATOM 1011 C C . ASP A 1 129 ? 11.624 -6.545 -34.666 1.00 84.25 129 ASP A C 1
ATOM 1013 O O . ASP A 1 129 ? 11.703 -7.765 -34.494 1.00 84.25 129 ASP A O 1
ATOM 1017 N N . LYS A 1 130 ? 12.598 -5.724 -34.272 1.00 88.69 130 LYS A N 1
ATOM 1018 C CA . LYS A 1 130 ? 13.800 -6.139 -33.543 1.00 88.69 130 LYS A CA 1
ATOM 1019 C C . LYS A 1 130 ? 13.702 -5.735 -32.075 1.00 88.69 130 LYS A C 1
ATOM 1021 O O . LYS A 1 130 ? 12.906 -4.874 -31.702 1.00 88.69 130 LYS A O 1
ATOM 1026 N N . ILE A 1 131 ? 14.513 -6.360 -31.229 1.00 89.81 131 ILE A N 1
ATOM 1027 C CA . ILE A 1 131 ? 14.570 -6.084 -29.792 1.00 89.81 131 ILE A CA 1
ATOM 1028 C C . ILE A 1 131 ? 15.918 -5.446 -29.459 1.00 89.81 131 ILE A C 1
ATOM 1030 O O . ILE A 1 131 ? 16.978 -5.999 -29.754 1.00 89.81 131 ILE A O 1
ATOM 1034 N N . TYR A 1 132 ? 15.855 -4.294 -28.797 1.00 90.31 132 TYR A N 1
ATOM 1035 C CA . TYR A 1 132 ? 17.000 -3.591 -28.231 1.00 90.31 132 TYR A CA 1
ATOM 1036 C C . TYR A 1 132 ? 17.098 -3.883 -26.730 1.00 90.31 132 TYR A C 1
ATOM 1038 O O . TYR A 1 132 ? 16.080 -3.850 -26.031 1.00 90.31 132 TYR A O 1
ATOM 1046 N N . LYS A 1 133 ? 18.301 -4.190 -26.236 1.00 85.94 133 LYS A N 1
ATOM 1047 C CA . LYS A 1 133 ? 18.542 -4.618 -24.850 1.00 85.94 133 LYS A CA 1
ATOM 1048 C C . LYS A 1 133 ? 19.438 -3.678 -24.054 1.00 85.94 133 LYS A C 1
ATOM 1050 O O . LYS A 1 133 ? 20.504 -3.280 -24.563 1.00 85.94 133 LYS A O 1
#